Protein AF-A0A659QEK6-F1 (afdb_monomer_lite)

Sequence (44 aa):
VEDGNLISGKGLGHVFDFALTLSARLLGDDAPVREQAEHIYYPW

Organism: NCBI:txid1960126

InterPr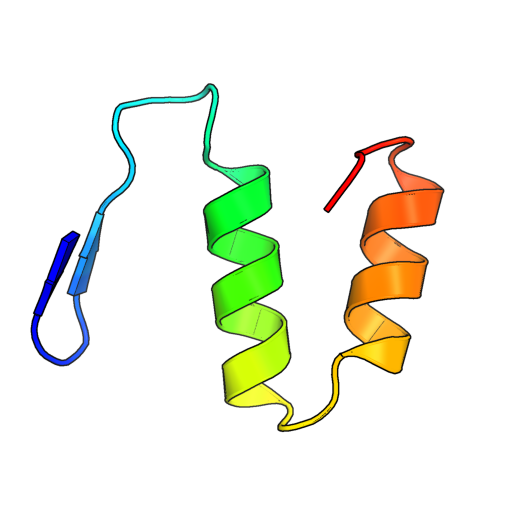o domains:
  IPR029062 Class I glutamine amidotransferase-like [G3DSA:3.40.50.880] (1-44)
  IPR029062 Class I glutamine amidotransferase-like [SSF52317] (1-43)

Foldseek 3Di:
DDDPPDDDDPDPVCVLVVVLVVVCVVVVHNVVSVVVCVVVVHDD

Secondary structure (DSSP, 8-state):
-EETTEE--SSGGGHHHHHHHHHHHHHT-SHHHHHHHHHTT---

Structure (mmCIF, N/CA/C/O backbone):
data_AF-A0A659QEK6-F1
#
_entry.id   AF-A0A659QEK6-F1
#
loop_
_atom_site.group_PDB
_atom_site.id
_atom_site.type_symbol
_atom_site.label_atom_id
_atom_site.label_alt_id
_atom_site.label_comp_id
_atom_site.label_asym_id
_atom_site.label_entity_id
_atom_site.label_seq_id
_atom_site.pdbx_PDB_ins_code
_atom_site.Cartn_x
_atom_site.Cartn_y
_atom_site.Cartn_z
_atom_site.occupancy
_atom_site.B_iso_or_equiv
_atom_site.auth_seq_id
_atom_site.auth_comp_id
_atom_site.auth_asym_id
_atom_site.auth_atom_id
_atom_site.pdbx_PDB_model_num
ATOM 1 N N . VAL A 1 1 ? 3.607 -8.295 12.083 1.00 56.06 1 VAL A N 1
ATOM 2 C CA . VAL A 1 1 ? 2.649 -8.973 12.995 1.00 56.06 1 VAL A CA 1
ATOM 3 C C . VAL A 1 1 ? 1.379 -8.154 12.990 1.00 56.06 1 VAL A C 1
ATOM 5 O O . VAL A 1 1 ? 1.497 -6.932 12.986 1.00 56.06 1 VAL A O 1
ATOM 8 N N . GLU A 1 2 ? 0.224 -8.809 12.932 1.00 52.62 2 GLU A N 1
ATOM 9 C CA . GLU A 1 2 ? -1.084 -8.161 13.051 1.00 52.62 2 GLU A CA 1
ATOM 10 C C . GLU A 1 2 ? -1.684 -8.555 14.395 1.00 52.62 2 GLU A C 1
ATOM 12 O O . GLU A 1 2 ? -1.896 -9.740 14.646 1.00 52.62 2 GLU A O 1
ATOM 17 N N . ASP A 1 3 ? -1.884 -7.567 15.263 1.00 64.25 3 ASP A N 1
ATOM 18 C CA . ASP A 1 3 ? -2.522 -7.735 16.568 1.00 64.25 3 ASP A CA 1
ATOM 19 C C . ASP A 1 3 ? -3.525 -6.591 16.777 1.00 64.25 3 ASP A C 1
ATOM 21 O O . ASP A 1 3 ? -3.152 -5.438 17.012 1.00 64.25 3 ASP A O 1
ATOM 25 N N . GLY A 1 4 ? -4.814 -6.882 16.587 1.00 67.81 4 GLY A N 1
ATOM 26 C CA . GLY A 1 4 ? -5.879 -5.877 16.617 1.00 67.81 4 GLY A CA 1
ATOM 27 C C . GLY A 1 4 ? -5.673 -4.764 15.578 1.00 67.81 4 GLY A C 1
ATOM 28 O O . GLY A 1 4 ? -5.687 -5.022 14.379 1.00 67.81 4 GLY A O 1
ATOM 29 N N . ASN A 1 5 ? -5.471 -3.525 16.043 1.00 54.47 5 ASN A N 1
ATOM 30 C CA . ASN A 1 5 ? -5.205 -2.350 15.195 1.00 54.47 5 ASN A CA 1
ATOM 31 C C . ASN A 1 5 ? -3.705 -2.092 14.962 1.00 54.47 5 ASN A C 1
ATOM 33 O O . ASN A 1 5 ? -3.341 -1.092 14.341 1.00 54.47 5 ASN A O 1
ATOM 37 N N . LEU A 1 6 ? -2.822 -2.940 15.496 1.00 50.72 6 LEU A N 1
ATOM 38 C CA . LEU A 1 6 ? -1.386 -2.801 15.313 1.00 50.72 6 LEU A CA 1
ATOM 39 C C . LEU A 1 6 ? -0.939 -3.647 14.128 1.00 50.72 6 LEU A C 1
ATOM 41 O O . LEU A 1 6 ? -0.921 -4.877 14.184 1.00 50.72 6 LEU A O 1
ATOM 45 N N . ILE A 1 7 ? -0.484 -2.966 13.087 1.00 57.97 7 ILE A N 1
ATOM 46 C CA . ILE A 1 7 ? 0.342 -3.579 12.062 1.00 57.97 7 ILE A CA 1
ATOM 47 C C . ILE A 1 7 ? 1.786 -3.141 12.372 1.00 57.97 7 ILE A C 1
ATOM 49 O O . ILE A 1 7 ? 2.050 -1.977 12.679 1.00 57.97 7 ILE A O 1
ATOM 53 N N . SER A 1 8 ? 2.742 -4.067 12.319 1.00 62.38 8 SER A N 1
ATOM 54 C CA . SER A 1 8 ? 4.176 -3.784 12.501 1.00 62.38 8 SER A CA 1
ATOM 55 C C . SER A 1 8 ? 5.007 -4.420 11.384 1.00 62.38 8 SER A C 1
ATOM 57 O O . SER A 1 8 ? 4.878 -5.621 11.115 1.00 62.38 8 SER A O 1
ATOM 59 N N . GLY A 1 9 ? 5.857 -3.614 10.736 1.00 58.16 9 GLY A N 1
ATOM 60 C CA . GLY A 1 9 ? 6.797 -4.032 9.687 1.00 58.16 9 GLY A CA 1
ATOM 61 C C . GLY A 1 9 ? 8.232 -4.169 10.211 1.00 58.16 9 GLY A C 1
ATOM 62 O O . GLY A 1 9 ? 8.650 -3.422 11.093 1.00 58.16 9 GLY A O 1
ATOM 63 N N . LYS A 1 10 ? 9.011 -5.112 9.662 1.00 63.34 10 LYS A N 1
ATOM 64 C CA . LYS A 1 10 ? 10.404 -5.429 10.066 1.00 63.34 10 LYS A CA 1
ATOM 65 C C . LYS A 1 10 ? 11.459 -4.375 9.650 1.00 63.34 10 LYS A C 1
ATOM 67 O O . LYS A 1 10 ? 12.644 -4.690 9.581 1.00 63.34 10 LYS A O 1
ATOM 72 N N . GLY A 1 11 ? 11.050 -3.134 9.381 1.00 62.00 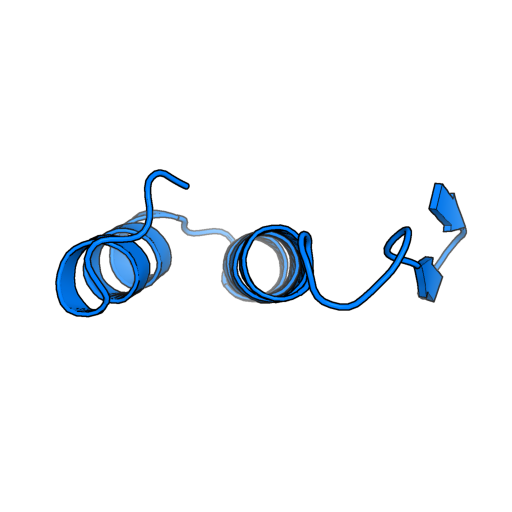11 GLY A N 1
ATOM 73 C CA . GLY A 1 11 ? 11.913 -2.039 8.922 1.00 62.00 11 GLY A CA 1
ATOM 74 C C . GLY A 1 11 ? 11.450 -1.411 7.603 1.00 62.00 11 GLY A C 1
ATOM 75 O O . GLY A 1 11 ? 10.433 -1.807 7.035 1.00 62.00 11 GLY A O 1
ATOM 76 N N . LEU A 1 12 ? 12.219 -0.429 7.115 1.00 61.12 12 LEU A N 1
ATOM 77 C CA . LEU A 1 12 ? 11.895 0.399 5.939 1.00 61.12 12 LEU A CA 1
ATOM 78 C C . LEU A 1 12 ? 11.645 -0.405 4.648 1.00 61.12 12 LEU A C 1
ATOM 80 O O . LEU A 1 12 ? 10.924 0.066 3.778 1.00 61.12 12 LEU A O 1
ATOM 84 N N . GLY A 1 13 ? 12.180 -1.626 4.537 1.00 69.06 13 GLY A N 1
ATOM 85 C CA . GLY A 1 13 ? 11.996 -2.487 3.362 1.00 69.06 13 GLY A CA 1
ATOM 86 C C . GLY A 1 13 ? 10.572 -3.021 3.148 1.00 69.06 13 GLY A C 1
ATOM 87 O O . GLY A 1 13 ? 10.288 -3.500 2.060 1.00 69.06 13 GLY A O 1
ATOM 88 N N . HIS A 1 14 ? 9.684 -2.917 4.146 1.00 73.44 14 HIS A N 1
ATOM 89 C CA . HIS A 1 14 ? 8.308 -3.445 4.092 1.00 73.44 14 HIS A CA 1
ATOM 90 C C . HIS A 1 14 ? 7.227 -2.369 4.261 1.00 73.44 14 HIS A C 1
ATOM 92 O O . HIS A 1 14 ? 6.059 -2.684 4.485 1.00 73.44 14 HIS A O 1
ATOM 98 N N . VAL A 1 15 ? 7.598 -1.084 4.227 1.00 83.38 15 VAL A N 1
ATOM 99 C CA . VAL A 1 15 ? 6.646 0.009 4.489 1.00 83.38 15 VAL A CA 1
ATOM 100 C C . VAL A 1 15 ? 5.589 0.135 3.388 1.00 83.38 15 VAL A C 1
ATOM 102 O O . VAL A 1 15 ? 4.444 0.470 3.681 1.00 83.38 15 VAL A O 1
ATOM 105 N N . PHE A 1 16 ? 5.944 -0.182 2.142 1.00 88.44 16 PHE A N 1
ATOM 106 C CA . PHE A 1 16 ? 5.002 -0.162 1.025 1.00 88.44 16 PHE A CA 1
ATOM 107 C C . PHE A 1 16 ? 4.048 -1.356 1.078 1.00 88.44 16 PHE A C 1
ATOM 109 O O . PHE A 1 16 ? 2.842 -1.133 1.047 1.00 88.44 16 PHE A O 1
ATOM 116 N N . ASP A 1 17 ? 4.551 -2.576 1.310 1.00 89.81 17 ASP A N 1
ATOM 117 C CA . ASP A 1 17 ? 3.705 -3.754 1.573 1.00 89.81 17 ASP A CA 1
ATOM 118 C C . ASP A 1 17 ? 2.664 -3.472 2.660 1.00 89.81 17 ASP A C 1
ATOM 120 O O . ASP A 1 17 ? 1.475 -3.752 2.512 1.00 89.81 17 ASP A O 1
ATOM 124 N N . PHE A 1 18 ? 3.116 -2.870 3.758 1.00 86.56 18 PHE A N 1
ATOM 125 C CA . PHE A 1 18 ? 2.275 -2.471 4.873 1.00 86.56 18 PHE A CA 1
ATOM 126 C C . PHE A 1 18 ? 1.195 -1.467 4.463 1.00 86.56 18 PHE A C 1
ATOM 128 O O . PHE A 1 18 ? 0.017 -1.671 4.756 1.00 86.56 18 PHE A O 1
ATOM 135 N N . ALA A 1 19 ? 1.595 -0.367 3.821 1.00 91.38 19 ALA A N 1
ATOM 136 C CA . ALA A 1 19 ? 0.702 0.744 3.521 1.00 91.38 19 ALA A CA 1
ATOM 137 C C . ALA A 1 19 ? -0.357 0.339 2.491 1.00 91.38 19 ALA A C 1
ATOM 139 O O . ALA A 1 19 ? -1.529 0.686 2.646 1.00 91.38 19 ALA A O 1
ATOM 140 N N . LEU A 1 20 ? 0.039 -0.444 1.488 1.00 93.81 20 LEU A N 1
ATOM 141 C CA . LEU A 1 20 ? -0.852 -0.946 0.449 1.00 93.81 20 LEU A CA 1
ATOM 142 C C . LEU A 1 20 ? -1.823 -1.988 1.032 1.00 93.81 20 LEU A C 1
ATOM 144 O O . LEU A 1 20 ? -3.034 -1.850 0.872 1.00 93.81 20 LEU A O 1
ATOM 148 N N . THR A 1 21 ? -1.338 -2.928 1.851 1.00 92.44 21 THR A N 1
ATOM 149 C CA . THR A 1 21 ? -2.200 -3.905 2.551 1.00 92.44 21 THR A CA 1
ATOM 150 C C . THR A 1 21 ? -3.213 -3.238 3.478 1.00 92.44 21 THR A C 1
ATOM 152 O O . THR A 1 21 ? -4.387 -3.615 3.494 1.00 92.44 21 THR A O 1
ATOM 155 N N . LEU A 1 22 ? -2.792 -2.223 4.237 1.00 92.31 22 LEU A N 1
ATOM 156 C CA . LEU A 1 22 ? -3.693 -1.443 5.083 1.00 92.31 22 LEU A CA 1
ATOM 157 C C . LEU A 1 22 ? -4.749 -0.714 4.241 1.00 92.31 22 LEU A C 1
ATOM 159 O O . LEU A 1 22 ? -5.933 -0.771 4.564 1.00 92.31 22 LEU A O 1
ATOM 163 N N . SER A 1 23 ? -4.330 -0.071 3.151 1.00 94.62 23 SER A N 1
ATOM 164 C CA . SER A 1 23 ? -5.226 0.666 2.254 1.00 94.62 23 SER A CA 1
ATOM 165 C C . SER A 1 23 ? -6.294 -0.245 1.651 1.00 94.62 23 SER A C 1
ATOM 167 O O . SER A 1 23 ? -7.478 0.070 1.739 1.00 94.62 23 SER A O 1
ATOM 169 N N . ALA A 1 24 ? -5.907 -1.413 1.131 1.00 95.44 24 ALA A N 1
ATOM 170 C CA . ALA A 1 24 ? -6.839 -2.352 0.506 1.00 95.44 24 ALA A CA 1
ATOM 171 C C . ALA A 1 24 ? -7.890 -2.868 1.495 1.00 95.44 24 ALA A C 1
ATOM 173 O O . ALA A 1 24 ? -9.067 -2.987 1.162 1.00 95.44 24 ALA A O 1
ATOM 174 N N . ARG A 1 25 ? -7.498 -3.103 2.752 1.00 93.31 25 ARG A N 1
ATOM 175 C CA . ARG A 1 25 ? -8.441 -3.498 3.807 1.00 93.31 25 ARG A CA 1
ATOM 176 C C . ARG A 1 25 ? -9.399 -2.389 4.212 1.00 93.31 25 ARG A C 1
ATOM 178 O O . ARG A 1 25 ? -10.558 -2.681 4.486 1.00 93.31 25 ARG A O 1
ATOM 185 N N . LEU A 1 26 ? -8.928 -1.144 4.276 1.00 94.06 26 LEU A N 1
ATOM 186 C CA . LEU A 1 26 ? -9.777 -0.001 4.613 1.00 94.06 26 LEU A CA 1
ATOM 187 C C . LEU A 1 26 ? -10.783 0.310 3.502 1.00 94.06 26 LEU A C 1
ATOM 189 O O . LEU A 1 26 ? -11.909 0.700 3.801 1.00 94.06 26 LEU A O 1
ATOM 193 N N . LEU A 1 27 ? -10.390 0.127 2.240 1.00 95.25 27 LEU A N 1
ATOM 194 C CA . LEU A 1 27 ? -11.274 0.320 1.092 1.00 95.25 27 LEU A CA 1
ATOM 195 C C . LEU A 1 27 ? -12.202 -0.881 0.856 1.00 95.25 27 LEU A C 1
ATOM 197 O O . LEU A 1 27 ? -13.29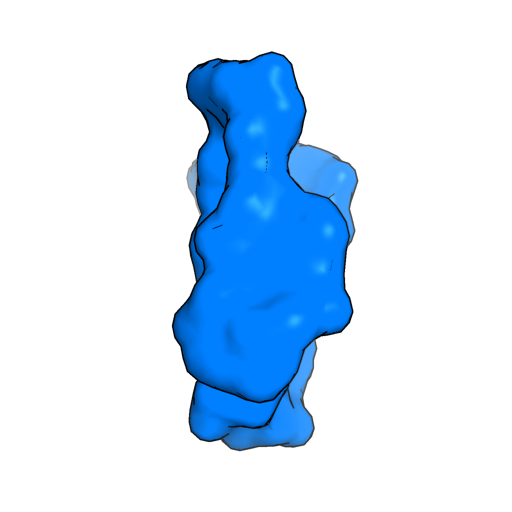0 -0.704 0.316 1.00 95.25 27 LEU A O 1
ATOM 201 N N . GLY A 1 28 ? -11.783 -2.089 1.245 1.00 94.81 28 GLY A N 1
ATOM 202 C CA . GLY A 1 28 ? -12.458 -3.332 0.858 1.00 94.81 28 GLY A CA 1
ATOM 203 C C . GLY A 1 28 ? -12.336 -3.643 -0.640 1.00 94.81 28 GLY A C 1
ATOM 204 O O . GLY A 1 28 ? -13.087 -4.471 -1.147 1.00 94.81 28 GLY A O 1
ATOM 205 N N . ASP A 1 29 ? -11.411 -2.969 -1.328 1.00 93.81 29 ASP A N 1
ATOM 206 C CA . ASP A 1 29 ? -11.142 -3.064 -2.762 1.00 93.81 29 ASP A CA 1
ATOM 207 C C . ASP A 1 29 ? -9.638 -2.868 -3.001 1.00 93.81 29 ASP A C 1
ATOM 209 O O . ASP A 1 29 ? -9.030 -1.914 -2.503 1.00 93.81 29 ASP A O 1
ATOM 213 N N . ASP A 1 30 ? -9.034 -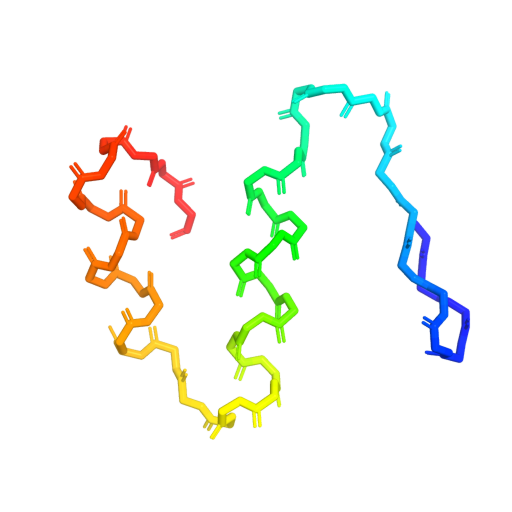3.794 -3.740 1.00 94.75 30 ASP A N 1
ATOM 214 C CA . ASP A 1 30 ? -7.609 -3.807 -4.056 1.00 94.75 30 ASP A CA 1
ATOM 215 C C . ASP A 1 30 ? -7.285 -3.144 -5.403 1.00 94.75 30 ASP A C 1
ATOM 217 O O . ASP A 1 30 ? -6.138 -2.748 -5.615 1.00 94.75 30 ASP A O 1
ATOM 221 N N . ALA A 1 31 ? -8.267 -2.939 -6.286 1.00 97.19 31 ALA A N 1
ATOM 222 C CA . ALA A 1 31 ? -8.065 -2.340 -7.602 1.00 97.19 31 ALA A CA 1
ATOM 223 C C . ALA A 1 31 ? -7.396 -0.950 -7.552 1.00 97.19 31 ALA A C 1
ATOM 225 O O . ALA A 1 31 ? -6.364 -0.776 -8.209 1.00 97.19 31 ALA A O 1
ATOM 226 N N . PRO A 1 32 ? -7.883 0.025 -6.754 1.00 96.00 32 PRO A N 1
ATOM 227 C CA . PRO A 1 32 ? -7.234 1.334 -6.664 1.00 96.00 32 PRO A CA 1
ATOM 228 C C . PRO A 1 32 ? -5.855 1.261 -5.996 1.00 96.00 32 PRO A C 1
ATOM 230 O O . PRO A 1 32 ? -4.980 2.077 -6.273 1.00 96.00 32 PRO A O 1
ATOM 233 N N . VAL A 1 33 ? -5.633 0.282 -5.118 1.00 97.06 33 VAL A N 1
ATOM 234 C CA . VAL A 1 33 ? -4.351 0.107 -4.425 1.00 97.06 33 VAL A CA 1
ATOM 235 C C . VAL A 1 33 ? -3.301 -0.477 -5.366 1.00 97.06 33 VAL A C 1
ATOM 237 O O . VAL A 1 33 ? -2.159 -0.020 -5.369 1.00 97.06 33 VAL A O 1
ATOM 240 N N . ARG A 1 34 ? -3.695 -1.428 -6.217 1.00 95.88 34 ARG A N 1
ATOM 241 C CA . ARG A 1 34 ? -2.829 -2.013 -7.243 1.00 95.88 34 ARG A CA 1
ATOM 242 C C . ARG A 1 34 ? -2.420 -0.987 -8.291 1.00 95.88 34 ARG A C 1
ATOM 244 O O . ARG A 1 34 ? -1.250 -0.928 -8.648 1.00 95.88 34 ARG A O 1
ATOM 251 N N . GLU A 1 35 ? -3.339 -0.109 -8.694 1.00 96.62 35 GLU A N 1
ATOM 252 C CA . GLU A 1 35 ? -3.000 1.033 -9.545 1.00 96.62 35 GLU A CA 1
ATOM 253 C C . GLU A 1 35 ? -1.918 1.911 -8.889 1.00 96.62 35 GLU A C 1
ATOM 255 O O . GLU A 1 35 ? -0.939 2.275 -9.539 1.00 96.62 35 GLU A O 1
ATOM 260 N N . GLN A 1 36 ? -2.032 2.218 -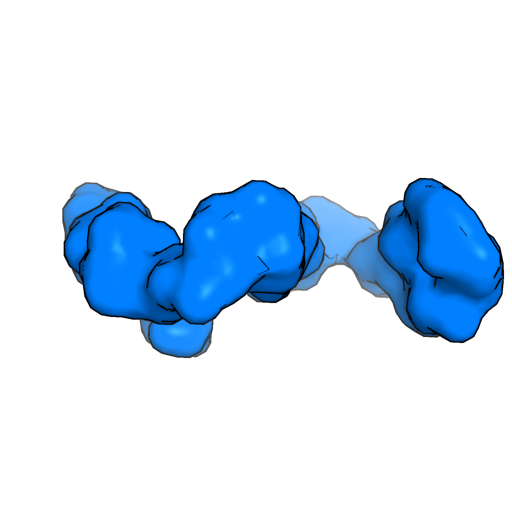7.592 1.00 95.25 36 GLN A N 1
ATOM 261 C CA . GLN A 1 36 ? -1.008 3.001 -6.886 1.00 95.25 36 GLN A CA 1
ATOM 262 C C . GLN A 1 36 ? 0.338 2.271 -6.782 1.00 95.25 36 GLN A C 1
ATOM 264 O O . GLN A 1 36 ? 1.381 2.903 -6.947 1.00 95.25 36 GLN A O 1
ATOM 269 N N . ALA A 1 37 ? 0.334 0.957 -6.547 1.00 96.06 37 ALA A N 1
ATOM 270 C CA . ALA A 1 37 ? 1.551 0.147 -6.514 1.00 96.06 37 ALA A CA 1
ATOM 271 C C . ALA A 1 37 ? 2.282 0.165 -7.869 1.00 96.06 37 ALA A C 1
ATOM 273 O O . ALA A 1 37 ? 3.495 0.386 -7.928 1.00 96.06 37 ALA A O 1
ATOM 274 N N . GLU A 1 38 ? 1.531 0.029 -8.965 1.00 96.69 38 GLU A N 1
ATOM 275 C CA . GLU A 1 38 ? 2.052 0.105 -10.332 1.00 96.69 38 GLU A CA 1
ATOM 276 C C . GLU A 1 38 ? 2.672 1.483 -10.634 1.00 96.69 38 GLU A C 1
ATOM 278 O O . GLU A 1 38 ? 3.762 1.550 -11.205 1.00 96.69 38 GLU A O 1
ATOM 283 N N . HIS A 1 39 ? 2.055 2.582 -10.177 1.00 95.69 39 HIS A N 1
ATOM 284 C CA . HIS A 1 39 ? 2.572 3.947 -10.371 1.00 95.69 39 HIS A CA 1
ATOM 285 C C . HIS A 1 39 ? 3.938 4.202 -9.715 1.00 95.69 39 HIS A C 1
ATOM 287 O O . HIS A 1 39 ? 4.690 5.063 -10.179 1.00 95.69 39 HIS A O 1
ATOM 293 N N . ILE A 1 40 ? 4.271 3.470 -8.648 1.00 94.50 40 ILE A N 1
ATOM 294 C CA . ILE A 1 40 ? 5.574 3.557 -7.970 1.00 94.50 40 ILE A CA 1
ATOM 295 C C . ILE A 1 40 ? 6.515 2.40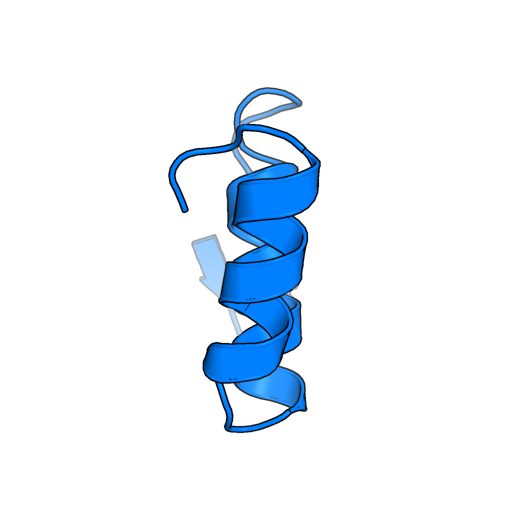1 -8.334 1.00 94.50 40 ILE A C 1
ATOM 297 O O . ILE A 1 40 ? 7.565 2.251 -7.710 1.00 94.50 40 ILE A O 1
ATOM 301 N N . TYR A 1 41 ? 6.163 1.605 -9.351 1.00 94.12 41 TYR A N 1
ATOM 302 C CA . TYR A 1 41 ? 6.920 0.433 -9.801 1.00 94.12 41 TYR A CA 1
ATOM 303 C C . TYR A 1 41 ? 7.167 -0.593 -8.686 1.00 94.12 41 TYR A C 1
ATOM 305 O O . TYR A 1 41 ? 8.222 -1.233 -8.640 1.00 94.12 41 TYR A O 1
ATOM 313 N N . TYR A 1 42 ? 6.214 -0.736 -7.764 1.00 91.44 42 TYR A N 1
ATOM 314 C CA . TYR A 1 42 ? 6.342 -1.615 -6.610 1.00 91.44 42 TYR A CA 1
ATOM 315 C C . TYR A 1 42 ? 5.499 -2.888 -6.802 1.00 91.44 42 TYR A C 1
ATOM 317 O O . TYR A 1 42 ? 4.302 -2.781 -7.068 1.00 91.44 42 TYR A O 1
ATOM 325 N N . PRO A 1 43 ? 6.093 -4.093 -6.694 1.00 88.94 43 PRO A N 1
ATOM 326 C CA . PRO A 1 43 ? 5.397 -5.353 -6.940 1.00 88.94 43 PRO A CA 1
ATOM 327 C C . PRO A 1 43 ? 4.639 -5.809 -5.684 1.00 88.94 43 PRO A C 1
ATOM 329 O O . PRO A 1 43 ? 5.128 -6.669 -4.950 1.00 88.94 43 PRO A O 1
ATOM 332 N N . TRP A 1 44 ? 3.478 -5.196 -5.442 1.00 90.25 44 TRP A N 1
ATOM 333 C CA . TRP A 1 44 ? 2.554 -5.531 -4.352 1.00 90.25 44 TRP A CA 1
ATOM 334 C C . TRP A 1 44 ? 1.381 -6.380 -4.841 1.00 90.25 44 TRP A C 1
ATOM 336 O O . TRP A 1 44 ? 0.778 -6.006 -5.875 1.00 90.25 44 TRP A O 1
#

pLDDT: mean 83.03, std 15.71, range [50.72, 97.19]

Radius of gyration: 10.76 Å; chains: 1; bounding box: 24×13×27 Å